Protein AF-A0A2N5TH38-F1 (afdb_monomer)

Structure (mmCIF, N/CA/C/O backbone):
data_AF-A0A2N5TH38-F1
#
_entry.id   AF-A0A2N5TH38-F1
#
loop_
_atom_site.group_PDB
_atom_site.id
_atom_site.type_symbol
_atom_site.label_atom_id
_atom_site.label_alt_id
_atom_site.label_comp_id
_atom_site.label_asym_id
_atom_site.label_entity_id
_atom_site.label_seq_id
_atom_site.pdbx_PDB_ins_code
_atom_site.Cartn_x
_atom_site.Cartn_y
_atom_site.Cartn_z
_atom_site.occupancy
_atom_site.B_iso_or_equiv
_atom_site.auth_seq_id
_atom_site.auth_comp_id
_atom_site.auth_asym_id
_atom_site.auth_atom_id
_atom_site.pdbx_PDB_model_num
ATOM 1 N N . MET A 1 1 ? 13.545 -26.511 -57.784 1.00 41.34 1 MET A N 1
ATOM 2 C CA . MET A 1 1 ? 13.706 -25.974 -56.414 1.00 41.34 1 MET A CA 1
ATOM 3 C C . MET A 1 1 ? 12.409 -25.276 -56.030 1.00 41.34 1 MET A C 1
ATOM 5 O O . MET A 1 1 ? 12.138 -24.210 -56.561 1.00 41.34 1 MET A O 1
ATOM 9 N N . ALA A 1 2 ? 11.567 -25.904 -55.206 1.00 40.03 2 ALA A N 1
ATOM 10 C CA . ALA A 1 2 ? 10.298 -25.326 -54.757 1.00 40.03 2 ALA A CA 1
ATOM 11 C C . ALA A 1 2 ? 10.483 -24.746 -53.348 1.00 40.03 2 ALA A C 1
ATO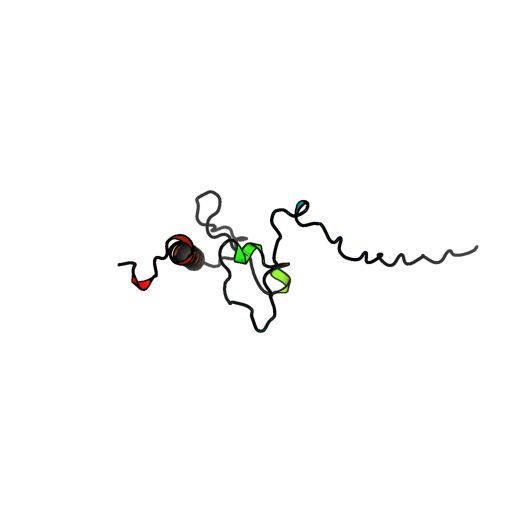M 13 O O . ALA A 1 2 ? 10.919 -25.446 -52.437 1.00 40.03 2 ALA A O 1
ATOM 14 N N . ARG A 1 3 ? 10.212 -23.449 -53.194 1.00 43.50 3 ARG A N 1
ATOM 15 C CA . ARG A 1 3 ? 10.331 -22.711 -51.934 1.00 43.50 3 ARG A CA 1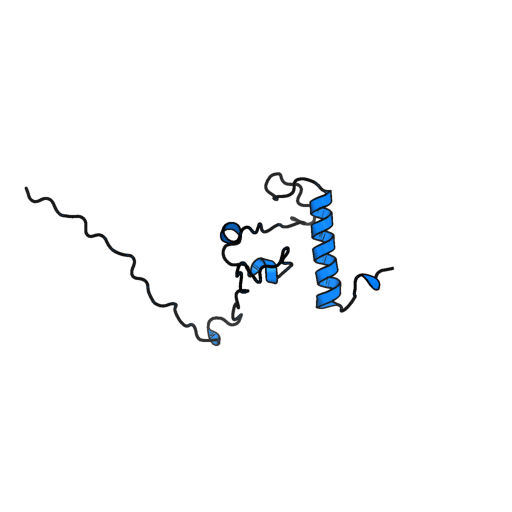
ATOM 16 C C . ARG A 1 3 ? 9.024 -22.908 -51.158 1.00 43.50 3 ARG A C 1
ATOM 18 O O . ARG A 1 3 ? 7.974 -22.490 -51.636 1.00 43.50 3 ARG A O 1
ATOM 25 N N . ALA A 1 4 ? 9.078 -23.579 -50.010 1.00 46.50 4 ALA A N 1
ATOM 26 C CA . ALA A 1 4 ? 7.920 -23.736 -49.134 1.00 46.50 4 ALA A CA 1
ATOM 27 C C . ALA A 1 4 ? 7.604 -22.400 -48.443 1.00 46.50 4 ALA A C 1
ATOM 29 O O . ALA A 1 4 ? 8.480 -21.797 -47.821 1.00 46.50 4 ALA A O 1
ATOM 30 N N . SER A 1 5 ? 6.363 -21.932 -48.573 1.00 51.72 5 SER A N 1
ATOM 31 C CA . SER A 1 5 ? 5.852 -20.759 -47.859 1.00 51.72 5 SER A CA 1
ATOM 32 C C . SER A 1 5 ? 5.681 -21.074 -46.366 1.00 51.72 5 SER A C 1
ATOM 34 O O . SER A 1 5 ? 5.171 -22.149 -46.038 1.00 51.72 5 SER A O 1
ATOM 36 N N . PRO A 1 6 ? 6.058 -20.169 -45.446 1.00 50.78 6 PRO A N 1
ATOM 37 C CA . PRO A 1 6 ? 5.843 -20.377 -44.020 1.00 50.78 6 PRO A CA 1
ATOM 38 C C . PRO A 1 6 ? 4.348 -20.277 -43.697 1.00 50.78 6 PRO A C 1
ATOM 40 O O . PRO A 1 6 ? 3.724 -19.239 -43.910 1.00 50.78 6 PRO A O 1
ATOM 43 N N . GLN A 1 7 ? 3.767 -21.362 -43.179 1.00 50.25 7 GLN A N 1
ATOM 44 C CA . GLN A 1 7 ? 2.419 -21.344 -42.619 1.00 50.25 7 GLN A CA 1
ATOM 45 C C . GLN A 1 7 ? 2.431 -20.482 -41.356 1.00 50.25 7 GLN A C 1
ATOM 47 O O . GLN A 1 7 ? 3.109 -20.788 -40.377 1.00 50.25 7 GLN A O 1
ATOM 52 N N . THR A 1 8 ? 1.711 -19.366 -41.398 1.00 49.53 8 THR A N 1
ATOM 53 C CA . THR A 1 8 ? 1.520 -18.484 -40.250 1.00 49.53 8 THR A CA 1
ATOM 54 C C . THR A 1 8 ? 0.469 -19.116 -39.344 1.00 49.53 8 THR A C 1
ATOM 56 O O . THR A 1 8 ? -0.730 -18.980 -39.576 1.00 49.53 8 THR A O 1
ATOM 59 N N . THR A 1 9 ? 0.908 -19.863 -38.333 1.00 52.97 9 THR A N 1
ATOM 60 C CA . THR A 1 9 ? 0.020 -20.437 -37.318 1.00 52.97 9 THR A CA 1
ATOM 61 C C . THR A 1 9 ? -0.520 -19.304 -36.448 1.00 52.97 9 THR A C 1
ATOM 63 O O . THR A 1 9 ? 0.131 -18.857 -35.506 1.00 52.97 9 THR A O 1
ATOM 66 N N . THR A 1 10 ? -1.701 -18.789 -36.781 1.00 54.59 10 THR A N 1
ATOM 67 C CA . THR A 1 10 ? -2.436 -17.862 -35.914 1.00 54.59 10 THR A CA 1
ATOM 68 C C . THR A 1 10 ? -2.714 -18.550 -34.573 1.00 54.59 10 THR A C 1
ATOM 70 O O . THR A 1 10 ? -3.237 -19.671 -34.589 1.00 54.59 10 THR A O 1
ATOM 73 N N . PRO A 1 11 ? -2.387 -17.942 -33.416 1.00 54.44 11 PRO A N 1
ATOM 74 C CA . PRO A 1 11 ? -2.693 -18.535 -32.121 1.00 54.44 11 PRO A CA 1
ATOM 75 C C . PRO A 1 11 ? -4.206 -18.731 -32.014 1.00 54.44 11 PRO A C 1
ATOM 77 O O . PRO A 1 11 ? -4.981 -17.784 -32.138 1.00 54.44 11 PRO A O 1
ATOM 80 N N . ARG A 1 12 ? -4.631 -19.983 -31.831 1.00 53.59 12 ARG A N 1
ATOM 81 C CA . ARG A 1 12 ? -6.036 -20.346 -31.655 1.00 53.59 12 ARG A CA 1
ATOM 82 C C . ARG A 1 12 ? -6.526 -19.715 -30.354 1.00 53.59 12 ARG A C 1
ATOM 84 O O . ARG A 1 12 ? -6.185 -20.196 -29.278 1.00 53.59 12 ARG A O 1
ATOM 91 N N . THR A 1 13 ? -7.299 -18.637 -30.446 1.00 58.03 13 THR A N 1
ATOM 92 C CA . THR A 1 13 ? -7.987 -18.050 -29.294 1.00 58.03 13 THR A CA 1
ATOM 93 C C . THR A 1 13 ? -9.046 -19.044 -28.834 1.00 58.03 13 THR A C 1
ATOM 95 O O . THR A 1 13 ? -10.110 -19.161 -29.438 1.00 58.03 13 THR A O 1
ATOM 98 N N . LEU A 1 14 ? -8.719 -19.842 -27.820 1.00 63.34 14 LEU A N 1
ATOM 99 C CA . LEU A 1 14 ? -9.706 -20.681 -27.157 1.00 63.34 14 LEU A CA 1
ATOM 100 C C . LEU A 1 14 ? -10.613 -19.771 -26.318 1.00 63.34 14 LEU A C 1
ATOM 102 O O . LEU A 1 14 ? -10.104 -18.833 -25.694 1.00 63.34 14 LEU A O 1
ATOM 106 N N . PRO A 1 15 ? -11.936 -20.006 -26.302 1.00 63.78 15 PRO A N 1
ATOM 107 C CA . PRO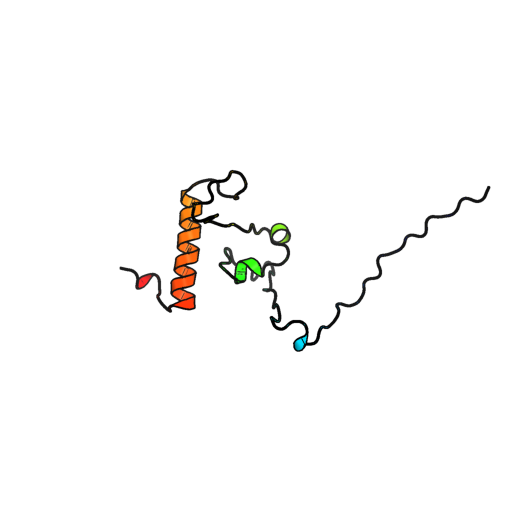 A 1 15 ? -12.807 -19.322 -25.358 1.00 63.78 15 PRO A CA 1
ATOM 108 C C . PRO A 1 15 ? -12.295 -19.579 -23.930 1.00 63.78 15 PRO A C 1
ATOM 110 O O . PRO A 1 15 ? -11.758 -20.664 -23.675 1.00 63.78 15 PRO A O 1
ATOM 113 N N . PRO A 1 16 ? -12.420 -18.606 -23.008 1.00 61.91 16 PRO A N 1
ATOM 114 C CA . PRO A 1 16 ? -12.013 -18.799 -21.623 1.00 61.91 16 PRO A CA 1
ATOM 115 C C . PRO A 1 16 ? -12.666 -20.068 -21.082 1.00 61.91 16 PRO A C 1
ATOM 117 O O . PRO A 1 16 ? -13.878 -20.239 -21.233 1.00 61.91 16 PRO A O 1
ATOM 120 N N . LEU A 1 17 ? -11.877 -20.965 -20.481 1.00 57.34 17 LEU A N 1
ATOM 121 C CA . LEU A 1 17 ? -12.450 -22.105 -19.775 1.00 57.34 17 LEU A CA 1
ATOM 122 C C . LEU A 1 17 ? -13.373 -21.553 -18.688 1.00 57.34 17 LEU A C 1
ATOM 124 O O . LEU A 1 17 ? -12.922 -20.877 -17.766 1.00 57.34 17 LEU A O 1
ATOM 128 N N . THR A 1 18 ? -14.669 -21.820 -18.821 1.00 56.28 18 THR A N 1
ATOM 129 C CA . THR A 1 18 ? -15.635 -21.557 -17.758 1.00 56.28 18 THR A CA 1
ATOM 130 C C . THR A 1 18 ? -15.462 -22.674 -16.736 1.00 56.28 18 THR A C 1
ATOM 132 O O . THR A 1 18 ? -15.963 -23.780 -16.923 1.00 56.28 18 THR A O 1
ATOM 135 N N . LEU A 1 19 ? -14.637 -22.424 -15.721 1.00 51.94 19 LEU A N 1
ATOM 136 C CA . LEU A 1 19 ? -14.468 -23.330 -14.589 1.00 51.94 19 LEU A CA 1
ATOM 137 C C . LEU A 1 19 ? -15.745 -23.273 -13.734 1.00 51.94 19 LEU A C 1
ATOM 139 O O . LEU A 1 19 ? -16.315 -22.199 -13.558 1.00 51.94 19 LEU A O 1
ATOM 143 N N . SER A 1 20 ? -16.226 -24.420 -13.247 1.00 54.31 20 SER A N 1
ATOM 144 C CA . SER A 1 20 ? -17.304 -24.456 -12.249 1.00 54.31 20 SER A CA 1
ATOM 145 C C . SER A 1 20 ? -16.820 -23.832 -10.936 1.00 54.31 20 SER A C 1
ATOM 147 O O . SER A 1 20 ? -15.624 -23.895 -10.660 1.00 54.31 20 SER A O 1
ATOM 149 N N . ASP A 1 21 ? -17.721 -23.320 -10.094 1.00 53.78 21 ASP A N 1
ATOM 150 C CA . ASP A 1 21 ? -17.361 -22.718 -8.794 1.00 53.78 21 ASP A CA 1
ATOM 151 C C . ASP A 1 21 ? -16.511 -23.660 -7.906 1.00 53.78 21 ASP A C 1
ATOM 153 O O . ASP A 1 21 ? -15.622 -23.213 -7.188 1.00 53.78 21 ASP A O 1
ATOM 157 N N . ASP A 1 22 ? -16.681 -24.983 -8.040 1.00 56.16 22 ASP A N 1
ATOM 158 C CA . ASP A 1 22 ? -15.860 -26.000 -7.356 1.00 56.16 22 ASP A CA 1
ATOM 159 C C . ASP A 1 22 ? -14.386 -26.063 -7.816 1.00 56.16 22 ASP A C 1
ATOM 161 O O . ASP A 1 22 ? -13.549 -26.676 -7.154 1.00 56.16 22 ASP A O 1
ATOM 165 N N . GLN A 1 23 ? -14.054 -25.481 -8.972 1.00 55.62 23 GLN A N 1
ATOM 166 C CA . GLN A 1 23 ? -12.713 -25.495 -9.576 1.00 55.62 23 GLN A CA 1
ATOM 167 C C . GLN A 1 23 ? -11.971 -24.157 -9.405 1.00 55.62 23 GLN A C 1
ATOM 169 O O . GLN A 1 23 ? -10.768 -24.095 -9.655 1.00 55.62 23 GLN A O 1
ATOM 174 N N . ASP A 1 24 ? -12.662 -23.110 -8.944 1.00 56.47 24 ASP A N 1
ATOM 175 C CA . ASP A 1 24 ? -12.071 -21.875 -8.418 1.00 56.47 24 ASP A CA 1
ATOM 176 C C . ASP A 1 24 ? -12.760 -21.523 -7.087 1.00 56.47 24 ASP A C 1
ATOM 178 O O . ASP A 1 24 ? -13.595 -20.617 -7.037 1.00 56.47 24 ASP A O 1
ATOM 182 N N . PRO A 1 25 ? -12.422 -22.221 -5.984 1.00 54.06 25 PRO A N 1
ATOM 183 C CA . PRO A 1 25 ? -13.073 -22.022 -4.686 1.00 54.06 25 PRO A CA 1
ATOM 184 C C . PRO A 1 25 ? -12.896 -20.602 -4.119 1.00 54.06 25 PRO A C 1
ATOM 186 O O . PRO A 1 25 ? -13.506 -20.263 -3.105 1.00 54.06 25 PRO A O 1
ATOM 189 N N . LEU A 1 26 ? -12.046 -19.772 -4.736 1.00 56.53 26 LEU A N 1
ATOM 190 C CA . LEU A 1 26 ? -11.795 -18.389 -4.339 1.00 56.53 26 LEU A CA 1
ATOM 191 C C . LEU A 1 26 ? -12.501 -17.359 -5.229 1.00 56.53 26 LEU A C 1
ATOM 193 O O . LEU A 1 26 ? -12.465 -16.182 -4.865 1.00 56.53 26 LEU A O 1
ATOM 197 N N . GLY A 1 27 ? -13.129 -17.781 -6.339 1.00 57.25 27 GLY A N 1
ATOM 198 C CA . GLY A 1 27 ? -13.948 -16.959 -7.234 1.00 57.25 27 GLY A CA 1
ATOM 199 C C . GLY A 1 27 ? -13.354 -15.573 -7.447 1.00 57.25 27 GLY A C 1
ATOM 200 O O . GLY A 1 27 ? -13.918 -14.583 -6.978 1.00 57.25 27 GLY A O 1
ATOM 201 N N . THR A 1 28 ? -12.166 -15.497 -8.055 1.00 58.59 28 THR A N 1
ATOM 202 C CA . THR A 1 28 ? -11.385 -14.249 -8.050 1.00 58.59 28 THR A CA 1
ATOM 203 C C . THR A 1 28 ? -12.079 -13.172 -8.889 1.00 58.59 28 THR A C 1
ATOM 205 O O . THR A 1 28 ? -11.917 -13.091 -10.107 1.00 58.59 28 THR A O 1
ATOM 208 N N . VAL A 1 29 ? -12.862 -12.318 -8.226 1.00 64.56 29 VAL A N 1
ATOM 209 C CA . VAL A 1 29 ? -13.492 -11.148 -8.839 1.00 64.56 29 VAL A CA 1
ATOM 210 C C . VAL A 1 29 ? -12.439 -10.058 -8.993 1.00 64.56 29 VAL A C 1
ATOM 212 O O . VAL A 1 29 ? -12.009 -9.441 -8.020 1.00 64.56 29 VAL A O 1
ATOM 215 N N . TRP A 1 30 ? -12.028 -9.814 -10.234 1.00 62.88 30 TRP A N 1
ATOM 216 C CA . TRP A 1 30 ? -11.128 -8.715 -10.562 1.00 62.88 30 TRP A CA 1
ATOM 217 C C . TRP A 1 30 ? -11.871 -7.369 -10.408 1.00 62.88 30 TRP A C 1
ATOM 219 O O . TRP A 1 30 ? -12.958 -7.212 -10.976 1.00 62.88 30 TRP A O 1
ATOM 229 N N . PRO A 1 31 ? -11.336 -6.379 -9.667 1.00 61.16 31 PRO A N 1
ATOM 230 C CA . PRO A 1 31 ? -11.877 -5.032 -9.615 1.00 61.16 31 PRO A CA 1
ATOM 231 C C . PRO A 1 31 ? -11.939 -4.431 -11.020 1.00 61.16 31 PRO A C 1
ATOM 233 O O . PRO A 1 31 ? -11.041 -4.611 -11.845 1.00 61.16 31 PRO A O 1
ATOM 236 N N . LYS A 1 32 ? -13.011 -3.683 -11.295 1.00 63.06 32 LYS A N 1
ATOM 237 C CA . LYS A 1 32 ? -13.131 -2.914 -12.535 1.00 63.06 32 LYS A CA 1
ATOM 238 C C . LYS A 1 32 ? -12.139 -1.757 -12.490 1.00 63.06 32 LYS A C 1
ATOM 240 O O . LYS A 1 32 ? -12.377 -0.756 -11.827 1.00 63.06 32 LYS A O 1
ATOM 245 N N . VAL A 1 33 ? -11.032 -1.903 -13.210 1.00 59.62 33 VAL A N 1
ATOM 246 C CA . VAL A 1 33 ? -10.023 -0.850 -13.385 1.00 59.62 33 VAL A CA 1
ATOM 247 C C . VAL A 1 33 ? -10.346 -0.054 -14.657 1.00 59.62 33 VAL A C 1
ATOM 249 O O . VAL A 1 33 ? -9.571 0.004 -15.608 1.00 59.62 33 VAL A O 1
ATOM 252 N N . SER A 1 34 ? -11.561 0.493 -14.740 1.00 59.66 34 SER A N 1
ATOM 253 C CA . SER A 1 34 ? -11.940 1.464 -15.773 1.00 59.66 34 SER A CA 1
ATOM 254 C C . SER A 1 34 ? -11.401 2.837 -15.379 1.00 59.66 34 SER A C 1
ATOM 256 O O . SER A 1 34 ? -11.518 3.237 -14.227 1.00 59.66 34 SER A O 1
ATOM 258 N N . ARG A 1 35 ? -10.868 3.602 -16.341 1.00 58.78 35 ARG A N 1
ATOM 259 C CA . ARG A 1 35 ? -10.266 4.938 -16.121 1.00 58.78 35 ARG A CA 1
ATOM 260 C C . ARG A 1 35 ? -11.190 5.949 -15.404 1.00 58.78 35 ARG A C 1
ATOM 262 O O . ARG A 1 35 ? -10.717 6.973 -14.940 1.00 58.78 35 ARG A O 1
ATOM 269 N N . HIS A 1 36 ? -12.498 5.689 -15.357 1.00 59.78 36 HIS A N 1
ATOM 270 C CA . HIS A 1 36 ? -13.494 6.540 -14.700 1.00 59.78 36 HIS A CA 1
ATOM 271 C C . HIS A 1 36 ? -13.806 6.115 -13.247 1.00 59.78 36 HIS A C 1
ATOM 273 O O . HIS A 1 36 ? -14.300 6.930 -12.477 1.00 59.78 36 HIS A O 1
ATOM 279 N N . ASP A 1 37 ? -13.494 4.871 -12.861 1.00 66.81 37 ASP A N 1
ATOM 280 C CA . ASP A 1 37 ? -13.765 4.307 -11.521 1.00 66.81 37 ASP A CA 1
ATOM 281 C C . ASP A 1 37 ? -12.473 3.937 -10.765 1.00 66.81 37 ASP A C 1
ATOM 283 O O . ASP A 1 37 ? -12.501 3.299 -9.710 1.00 66.81 37 ASP A O 1
ATOM 287 N N . SER A 1 38 ? -11.319 4.299 -11.327 1.00 75.69 38 SER A N 1
ATOM 288 C CA . SER A 1 38 ? -9.998 4.017 -10.777 1.00 75.69 38 SER A CA 1
ATOM 289 C C . SER A 1 38 ? -9.746 4.848 -9.517 1.00 75.69 38 SER A C 1
ATOM 291 O O . SER A 1 38 ? -9.829 6.074 -9.564 1.00 75.69 38 SER A O 1
ATOM 293 N N . LYS A 1 39 ? -9.421 4.190 -8.399 1.00 82.25 39 LYS A N 1
ATOM 294 C CA . LYS A 1 39 ? -9.014 4.859 -7.153 1.00 82.25 39 LYS A CA 1
ATOM 295 C C . LYS A 1 39 ? -7.550 5.281 -7.229 1.00 82.25 39 LYS A C 1
ATOM 297 O O . LYS A 1 39 ? -6.749 4.588 -7.851 1.00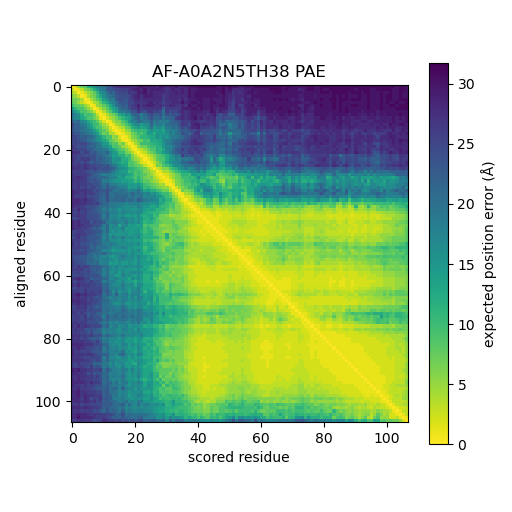 82.25 39 LYS A O 1
ATOM 302 N N . ASP A 1 40 ? -7.179 6.342 -6.523 1.00 85.38 40 ASP A N 1
ATOM 303 C CA . ASP A 1 40 ? -5.776 6.774 -6.462 1.00 85.38 40 ASP A CA 1
ATOM 304 C C . ASP A 1 40 ? -4.881 5.724 -5.788 1.00 85.38 40 ASP A C 1
ATOM 306 O O . ASP A 1 40 ? -3.759 5.478 -6.227 1.00 85.38 40 ASP A O 1
ATOM 310 N N . ILE A 1 41 ? -5.391 5.065 -4.741 1.00 89.38 41 ILE A N 1
ATOM 311 C CA . ILE A 1 41 ? -4.664 4.053 -3.969 1.00 89.38 41 ILE A CA 1
ATOM 312 C C . ILE A 1 41 ? -5.584 2.858 -3.702 1.00 89.38 41 ILE A C 1
ATOM 314 O O . ILE A 1 41 ? -6.742 3.011 -3.305 1.00 89.38 41 ILE A O 1
ATOM 318 N N . TYR A 1 42 ? -5.042 1.657 -3.892 1.00 91.19 42 TYR A N 1
ATOM 319 C CA . TYR A 1 42 ? -5.645 0.399 -3.460 1.00 91.19 42 TYR A CA 1
ATOM 320 C C . TYR A 1 42 ? -4.768 -0.216 -2.373 1.00 91.19 42 TYR A C 1
ATOM 322 O O . TYR A 1 42 ? -3.542 -0.138 -2.446 1.00 91.19 42 TYR A O 1
ATOM 330 N N . ILE A 1 43 ? -5.390 -0.826 -1.365 1.00 92.75 43 ILE A N 1
ATOM 331 C CA . ILE A 1 43 ? -4.704 -1.312 -0.164 1.00 92.75 43 ILE A CA 1
ATOM 332 C C . ILE A 1 43 ? -5.050 -2.784 0.067 1.00 92.75 43 ILE A C 1
ATOM 334 O O . ILE A 1 43 ? -6.165 -3.230 -0.200 1.00 92.75 43 ILE A O 1
ATOM 338 N N . GLY A 1 44 ? -4.080 -3.555 0.563 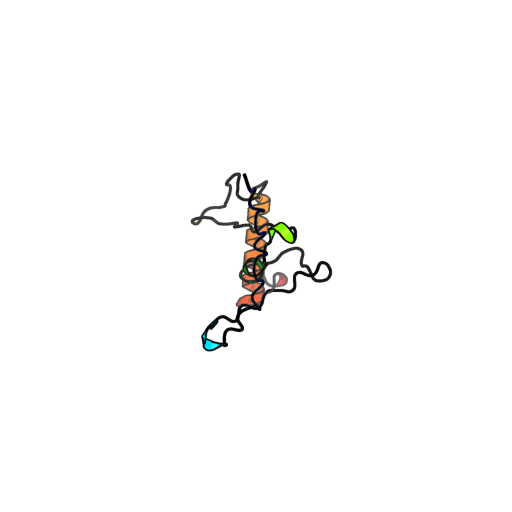1.00 88.81 44 GLY A N 1
ATOM 339 C CA . GLY A 1 44 ? -4.292 -4.942 0.969 1.00 88.81 44 GLY A CA 1
ATOM 340 C C . GLY A 1 44 ? -4.721 -5.840 -0.192 1.00 88.81 44 GLY A C 1
ATOM 341 O O . GLY A 1 44 ? -4.080 -5.861 -1.244 1.00 88.81 44 GLY A O 1
ATOM 342 N N . LYS A 1 45 ? -5.807 -6.601 0.002 1.00 87.31 45 LYS A N 1
ATOM 343 C CA . LYS A 1 45 ? -6.305 -7.547 -1.008 1.00 87.31 45 LYS A CA 1
ATOM 344 C C . LYS A 1 45 ? -6.730 -6.835 -2.293 1.00 87.31 45 LYS A C 1
ATOM 346 O O . LYS A 1 45 ? -6.466 -7.355 -3.370 1.00 87.31 45 LYS A O 1
ATOM 351 N N . ASP A 1 46 ? -7.289 -5.632 -2.193 1.00 86.56 46 ASP A N 1
ATOM 352 C CA . ASP A 1 46 ? -7.753 -4.877 -3.360 1.00 86.56 46 ASP A CA 1
ATOM 353 C C . ASP A 1 46 ? -6.598 -4.498 -4.297 1.00 86.56 46 ASP A C 1
ATOM 355 O O . ASP A 1 46 ? -6.769 -4.502 -5.514 1.00 86.56 46 ASP A O 1
ATOM 359 N N . ALA A 1 47 ? -5.405 -4.236 -3.750 1.00 88.81 47 ALA A N 1
ATOM 360 C CA . ALA A 1 47 ? -4.207 -3.953 -4.542 1.00 88.81 47 ALA A CA 1
ATOM 361 C C . ALA A 1 47 ? -3.701 -5.192 -5.298 1.00 88.81 47 ALA A C 1
ATOM 363 O O . ALA A 1 47 ? -3.234 -5.088 -6.431 1.00 88.81 47 ALA A O 1
ATOM 364 N N . LEU A 1 48 ? -3.816 -6.375 -4.684 1.00 86.50 48 LEU A N 1
ATOM 365 C CA . LEU A 1 48 ? -3.398 -7.648 -5.283 1.00 86.50 48 LEU A CA 1
ATOM 366 C C . LEU A 1 48 ? -4.334 -8.126 -6.387 1.00 86.50 48 LEU A C 1
ATOM 368 O O . LEU A 1 48 ? -3.932 -8.918 -7.237 1.00 86.50 48 LEU A O 1
ATOM 372 N N . LEU A 1 49 ? -5.573 -7.643 -6.375 1.00 85.62 49 LEU A N 1
ATOM 373 C CA . LEU A 1 49 ? -6.555 -7.958 -7.394 1.00 85.62 49 LEU A CA 1
ATOM 374 C C . LEU A 1 49 ? -6.440 -7.043 -8.619 1.00 85.62 49 LEU A C 1
ATOM 376 O O . LEU A 1 49 ? -7.197 -7.226 -9.555 1.00 85.62 49 LEU A O 1
ATOM 380 N N . ILE A 1 50 ? -5.525 -6.072 -8.688 1.00 83.50 50 ILE A N 1
ATOM 381 C CA . ILE A 1 50 ? -5.371 -5.265 -9.909 1.00 83.50 50 ILE A CA 1
ATOM 382 C C . ILE A 1 50 ? -4.721 -6.131 -11.003 1.00 83.50 50 ILE A C 1
ATOM 384 O O . ILE A 1 50 ? -3.557 -6.520 -10.863 1.00 83.50 50 ILE A O 1
ATOM 388 N N . PRO A 1 51 ? -5.417 -6.433 -12.117 1.00 80.44 51 PRO A N 1
ATOM 389 C CA . PRO A 1 51 ? -4.812 -7.190 -13.200 1.00 80.44 51 PRO A CA 1
ATOM 390 C C . PRO A 1 51 ? -3.772 -6.316 -13.902 1.00 80.44 51 PRO A C 1
ATOM 392 O O . PR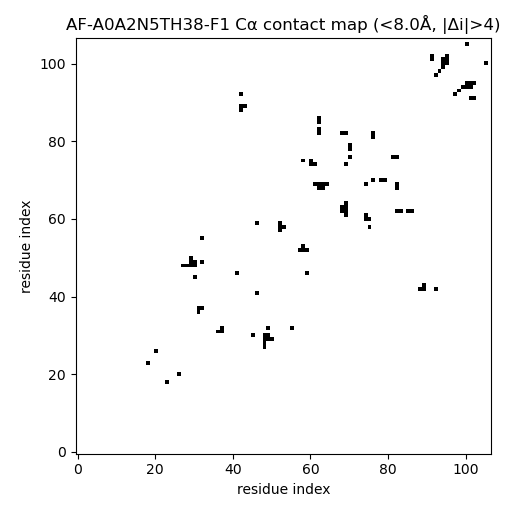O A 1 51 ? -4.090 -5.219 -14.335 1.00 80.44 51 PRO A O 1
ATOM 395 N N . GLN A 1 52 ? -2.543 -6.807 -14.073 1.00 81.88 52 GLN A N 1
ATOM 396 C CA . GLN A 1 52 ? -1.492 -6.118 -14.847 1.00 81.88 52 GLN A CA 1
ATOM 397 C C . GLN A 1 52 ? -1.302 -4.639 -14.432 1.00 81.88 52 GLN A C 1
ATOM 399 O O . GLN A 1 52 ? -1.508 -3.752 -15.263 1.00 81.88 52 GLN A O 1
ATOM 404 N N . PRO A 1 53 ? -0.902 -4.364 -13.176 1.00 83.94 53 PRO A N 1
ATOM 405 C CA . PRO A 1 53 ? -0.859 -3.012 -12.607 1.00 83.94 53 PRO A CA 1
ATOM 406 C C . PRO A 1 53 ? -0.093 -2.008 -13.482 1.00 83.94 53 PRO A C 1
ATOM 408 O O . PRO A 1 53 ? -0.583 -0.901 -13.706 1.00 83.94 53 PRO A O 1
ATOM 411 N N . ASP A 1 54 ? 1.011 -2.434 -14.101 1.00 84.00 54 ASP A N 1
ATOM 412 C CA . ASP A 1 54 ? 1.821 -1.599 -14.998 1.00 84.00 54 ASP A CA 1
ATOM 413 C C . ASP A 1 54 ? 1.027 -1.043 -16.194 1.00 84.00 54 ASP A C 1
ATOM 415 O O . ASP A 1 54 ? 1.261 0.081 -16.638 1.00 84.00 54 ASP A O 1
ATOM 419 N N . LYS A 1 55 ? 0.055 -1.805 -16.721 1.00 84.38 55 LYS A N 1
ATOM 420 C CA . LYS A 1 55 ? -0.795 -1.364 -17.843 1.00 84.38 55 LYS A CA 1
ATOM 421 C C . LYS A 1 55 ? -1.842 -0.338 -17.426 1.00 84.38 55 LYS A C 1
ATOM 423 O O . LYS A 1 55 ? -2.325 0.409 -18.273 1.00 84.38 55 LYS A O 1
ATOM 428 N N . PHE A 1 56 ? -2.188 -0.318 -16.144 1.00 82.44 56 PHE A N 1
ATOM 429 C CA . PHE A 1 56 ? -3.165 0.596 -15.563 1.00 82.44 56 PHE A CA 1
ATOM 430 C C . PHE A 1 56 ? -2.500 1.741 -14.792 1.00 82.44 56 PHE A C 1
ATOM 432 O O . PHE A 1 56 ? -3.178 2.438 -14.050 1.00 82.44 56 PHE A O 1
ATOM 439 N N . HIS A 1 57 ? -1.196 1.964 -15.000 1.00 86.25 57 HIS A N 1
ATOM 440 C CA . HIS A 1 57 ? -0.414 3.016 -14.343 1.00 86.25 57 HIS A CA 1
ATOM 441 C C . HIS A 1 57 ? -0.353 2.895 -12.811 1.00 86.25 57 HIS A C 1
ATOM 443 O O . HIS A 1 57 ? -0.136 3.890 -12.122 1.00 86.25 57 HIS A O 1
ATOM 449 N N . TYR A 1 58 ? -0.492 1.677 -12.283 1.00 89.94 58 TYR A N 1
ATOM 450 C CA . TYR A 1 58 ? -0.270 1.379 -10.872 1.00 89.94 58 TYR A CA 1
ATOM 451 C C . TYR A 1 58 ? 1.094 0.733 -10.659 1.00 89.94 58 TYR A C 1
ATOM 453 O O . TYR A 1 58 ? 1.553 -0.064 -11.474 1.00 89.94 58 TYR A O 1
ATOM 461 N N . ALA A 1 59 ? 1.705 1.029 -9.514 1.00 89.31 59 ALA A N 1
ATOM 462 C CA . ALA A 1 59 ? 2.875 0.322 -9.014 1.00 89.31 59 ALA A CA 1
ATOM 463 C C . ALA A 1 59 ? 2.510 -0.369 -7.698 1.00 89.31 59 ALA A C 1
ATOM 465 O O . ALA A 1 59 ? 2.013 0.268 -6.770 1.00 89.31 59 ALA A O 1
ATOM 466 N N . VAL A 1 60 ? 2.764 -1.675 -7.608 1.00 90.88 60 VAL A N 1
ATOM 467 C CA . VAL A 1 60 ? 2.574 -2.418 -6.357 1.00 90.88 60 VAL A CA 1
ATOM 468 C C . VAL A 1 60 ? 3.792 -2.189 -5.473 1.00 90.88 60 VAL A C 1
ATOM 470 O O . VAL A 1 60 ? 4.910 -2.548 -5.847 1.00 90.88 60 VAL A O 1
ATOM 473 N N . ARG A 1 61 ? 3.573 -1.612 -4.289 1.00 93.19 61 ARG A N 1
ATOM 474 C CA . ARG A 1 61 ? 4.631 -1.340 -3.314 1.00 93.19 61 ARG A CA 1
ATOM 475 C C . ARG A 1 61 ? 4.428 -2.147 -2.040 1.00 93.19 61 ARG A C 1
ATOM 477 O O . ARG A 1 61 ? 3.312 -2.333 -1.568 1.00 93.19 61 ARG A O 1
ATOM 484 N N . TRP A 1 62 ? 5.541 -2.593 -1.467 1.00 94.44 62 TRP A N 1
ATOM 485 C CA . TRP A 1 62 ? 5.580 -3.340 -0.210 1.00 94.44 62 TRP A CA 1
ATOM 486 C C . TRP A 1 62 ? 6.348 -2.515 0.822 1.00 94.44 62 TRP A C 1
ATOM 488 O O . TRP A 1 62 ? 7.576 -2.473 0.735 1.00 94.44 62 TRP A O 1
ATOM 498 N N . PRO A 1 63 ? 5.680 -1.817 1.758 1.00 95.81 63 PRO A N 1
ATOM 499 C CA . PRO A 1 63 ? 6.358 -0.917 2.697 1.00 95.81 63 PRO A CA 1
ATOM 500 C C . PRO A 1 63 ? 7.288 -1.644 3.680 1.00 95.81 63 PRO A C 1
ATOM 502 O O . PRO A 1 63 ? 8.314 -1.103 4.092 1.00 95.81 63 PRO A O 1
ATOM 505 N N . ILE A 1 64 ? 6.953 -2.891 4.026 1.00 94.69 64 ILE A N 1
ATOM 506 C CA . ILE A 1 64 ? 7.720 -3.748 4.934 1.00 94.69 64 ILE A CA 1
ATOM 507 C C . ILE A 1 64 ? 8.197 -4.978 4.164 1.00 94.69 64 ILE A C 1
ATOM 509 O O . ILE A 1 64 ? 7.402 -5.667 3.527 1.00 94.69 64 ILE A O 1
ATOM 513 N N . LEU A 1 65 ? 9.490 -5.277 4.259 1.00 93.62 65 LEU A N 1
ATOM 514 C CA . LEU A 1 65 ? 10.104 -6.478 3.704 1.00 93.62 65 LEU A CA 1
ATOM 515 C C . LEU A 1 65 ? 10.926 -7.162 4.801 1.00 93.62 65 LEU A C 1
ATOM 517 O O . LEU A 1 65 ? 11.795 -6.538 5.405 1.00 93.62 65 LEU A O 1
ATOM 521 N N . CYS A 1 66 ? 10.633 -8.433 5.090 1.00 91.12 66 CYS A N 1
ATOM 522 C CA . CYS A 1 66 ? 11.309 -9.213 6.140 1.00 91.12 66 CYS A CA 1
ATOM 523 C C . CYS A 1 66 ? 11.365 -8.503 7.513 1.00 91.12 66 CYS A C 1
ATOM 525 O O . CYS A 1 66 ? 12.383 -8.538 8.199 1.00 91.12 66 CYS A O 1
ATOM 527 N N . GLY A 1 67 ? 10.279 -7.825 7.904 1.00 92.00 67 GLY A N 1
ATOM 528 C CA . GLY A 1 67 ? 10.187 -7.110 9.184 1.00 92.00 67 GLY A CA 1
ATOM 529 C C . GLY A 1 67 ? 10.973 -5.795 9.251 1.00 92.00 67 GLY A C 1
ATOM 530 O O . GLY A 1 67 ? 11.089 -5.218 10.328 1.00 92.00 67 GLY A O 1
ATOM 531 N N . GLN A 1 68 ? 11.519 -5.317 8.131 1.00 94.00 68 GLN A N 1
ATOM 532 C CA . GLN A 1 68 ? 12.234 -4.044 8.027 1.00 94.00 68 GLN A CA 1
ATOM 533 C C . GLN A 1 68 ? 11.546 -3.115 7.021 1.00 94.00 68 GLN A C 1
ATOM 535 O O . GLN A 1 68 ? 10.847 -3.575 6.117 1.00 94.00 68 GLN A O 1
ATOM 540 N N . LEU A 1 69 ? 11.766 -1.803 7.152 1.00 94.56 69 LEU A N 1
ATOM 541 C CA . LE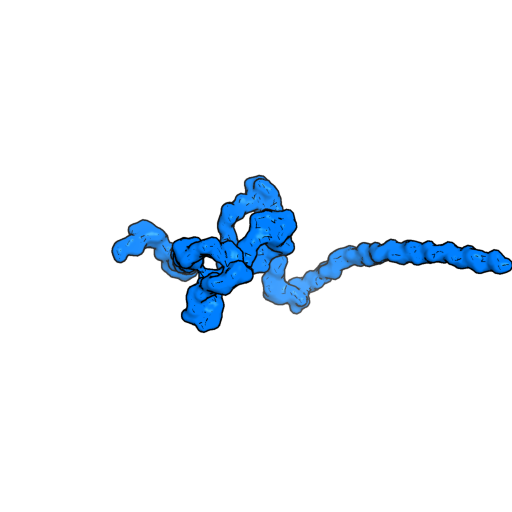U A 1 69 ? 11.306 -0.831 6.155 1.00 94.56 69 LEU A CA 1
ATOM 542 C C . LEU A 1 69 ? 11.969 -1.115 4.805 1.00 94.56 69 LEU A C 1
ATOM 544 O O . LEU A 1 69 ? 13.198 -1.211 4.721 1.00 94.56 69 LEU A O 1
ATOM 548 N N . ASN A 1 70 ? 11.173 -1.193 3.741 1.00 94.19 70 ASN A N 1
ATOM 549 C CA . ASN A 1 70 ? 11.653 -1.517 2.401 1.00 94.1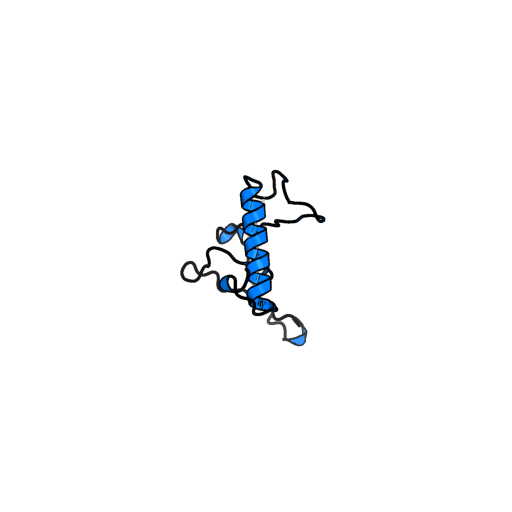9 70 ASN A CA 1
ATOM 550 C C . ASN A 1 70 ? 12.377 -0.331 1.739 1.00 94.19 70 ASN A C 1
ATOM 552 O O . ASN A 1 70 ? 11.878 0.325 0.827 1.00 94.19 70 ASN A O 1
ATOM 556 N N . SER A 1 71 ? 13.597 -0.075 2.204 1.00 90.88 71 SER A N 1
ATOM 557 C CA . SER A 1 71 ? 14.464 1.011 1.728 1.00 90.88 71 SER A CA 1
ATOM 558 C C . SER A 1 71 ? 15.322 0.610 0.517 1.00 90.88 71 SER A C 1
ATOM 560 O O . SER A 1 71 ? 16.325 1.258 0.228 1.00 90.88 71 SER A O 1
ATOM 562 N N . LEU A 1 72 ? 14.996 -0.498 -0.160 1.00 89.25 72 LEU A N 1
ATOM 563 C CA . LEU A 1 72 ? 15.758 -0.973 -1.315 1.00 89.25 72 LEU A CA 1
ATOM 564 C C . LEU A 1 72 ? 15.572 -0.029 -2.507 1.00 89.25 72 LEU A C 1
ATOM 566 O O . LEU A 1 72 ? 14.467 0.411 -2.772 1.00 89.25 72 LEU A O 1
ATOM 570 N N . VAL A 1 73 ? 16.612 0.192 -3.315 1.00 82.25 73 VAL A N 1
ATOM 571 C CA . VAL A 1 73 ? 16.533 1.076 -4.504 1.00 82.25 73 VAL A CA 1
ATOM 572 C C . VAL A 1 73 ? 15.448 0.639 -5.505 1.00 82.25 73 VAL A C 1
ATOM 574 O O . VAL A 1 73 ? 14.896 1.454 -6.233 1.00 82.25 73 VAL A O 1
ATOM 577 N N . LYS A 1 74 ? 15.111 -0.655 -5.533 1.00 85.62 74 LYS A N 1
ATOM 578 C CA . LYS A 1 74 ? 14.083 -1.229 -6.417 1.00 85.62 74 LYS A CA 1
ATOM 579 C C . LYS A 1 74 ? 12.675 -1.243 -5.805 1.00 85.62 74 LYS A C 1
ATOM 581 O O . LYS A 1 74 ? 11.783 -1.843 -6.391 1.00 85.62 74 LYS A O 1
ATOM 586 N N . SER A 1 75 ? 12.473 -0.653 -4.627 1.00 85.31 75 SER A N 1
ATOM 587 C CA . SER A 1 75 ? 11.189 -0.699 -3.913 1.00 85.31 75 SER A CA 1
ATOM 588 C C . SER A 1 75 ? 10.119 0.227 -4.497 1.00 85.31 75 SER A C 1
ATOM 590 O O . SER A 1 75 ? 8.944 0.067 -4.179 1.00 85.31 75 SER A O 1
ATOM 592 N N . GLY A 1 76 ? 10.518 1.186 -5.338 1.00 87.38 76 GLY A N 1
ATOM 593 C CA . GLY A 1 76 ? 9.626 2.224 -5.853 1.00 87.38 76 GLY A CA 1
ATOM 594 C C . GLY A 1 76 ? 9.393 3.383 -4.878 1.00 87.38 76 GLY A C 1
ATOM 595 O O . GLY A 1 76 ? 8.546 4.226 -5.157 1.00 87.38 76 GLY A O 1
ATOM 596 N N . TYR A 1 77 ? 10.132 3.437 -3.763 1.00 93.12 77 TYR A N 1
ATOM 597 C CA . TYR A 1 77 ? 10.120 4.565 -2.831 1.00 93.12 77 TYR A CA 1
ATOM 598 C C . TYR A 1 77 ? 11.310 5.495 -3.061 1.00 93.12 77 TYR A C 1
ATOM 600 O O . TYR A 1 77 ? 12.446 5.044 -3.221 1.00 93.12 77 TYR A O 1
ATOM 608 N N . THR A 1 78 ? 11.056 6.800 -3.023 1.00 92.25 78 THR A N 1
ATOM 609 C CA . THR A 1 78 ? 12.087 7.842 -3.125 1.00 92.25 78 THR A CA 1
ATOM 610 C C . THR A 1 78 ? 12.609 8.273 -1.756 1.00 92.25 78 THR A C 1
ATOM 612 O O . THR A 1 78 ? 13.739 8.749 -1.636 1.00 92.25 78 THR A O 1
ATOM 615 N N . SER A 1 79 ? 11.809 8.088 -0.701 1.00 93.94 79 SER A N 1
ATOM 616 C CA . SER A 1 79 ? 12.151 8.502 0.658 1.00 93.94 79 SER A CA 1
ATOM 617 C C . SER A 1 79 ? 11.521 7.601 1.719 1.00 93.94 79 SER A C 1
ATOM 619 O O . SER A 1 79 ? 10.531 6.911 1.484 1.00 93.94 79 SER A O 1
ATOM 621 N N . LYS A 1 80 ? 12.069 7.644 2.939 1.00 93.75 80 LYS A N 1
ATOM 622 C CA . LYS A 1 80 ? 11.471 6.950 4.091 1.00 93.75 80 LYS A CA 1
ATOM 623 C C . LYS A 1 80 ? 10.096 7.510 4.465 1.00 93.75 80 LYS A C 1
ATOM 625 O O . LYS A 1 80 ? 9.288 6.768 5.006 1.00 93.75 80 LYS A O 1
ATOM 630 N N . ALA A 1 81 ? 9.839 8.787 4.181 1.00 95.94 81 ALA A N 1
ATOM 631 C CA . ALA A 1 81 ? 8.549 9.411 4.457 1.00 95.94 81 ALA A CA 1
ATOM 632 C C . ALA A 1 81 ? 7.427 8.759 3.636 1.00 95.94 81 ALA A C 1
ATOM 634 O O . ALA A 1 81 ? 6.368 8.485 4.185 1.00 95.94 81 ALA A O 1
ATOM 635 N N . GLU A 1 82 ? 7.683 8.416 2.369 1.00 94.69 82 GLU A N 1
ATOM 636 C CA . GLU A 1 82 ? 6.713 7.685 1.540 1.00 94.69 82 GLU A CA 1
ATOM 637 C C . GLU A 1 82 ? 6.431 6.280 2.081 1.00 94.69 82 GLU A C 1
ATOM 639 O O . GLU A 1 82 ? 5.285 5.844 2.096 1.00 94.69 82 GLU A O 1
ATOM 644 N N . ILE A 1 83 ? 7.462 5.582 2.572 1.00 96.00 83 ILE A N 1
ATOM 645 C CA . ILE A 1 83 ? 7.286 4.259 3.189 1.00 96.00 83 ILE A CA 1
ATOM 646 C C . ILE A 1 83 ? 6.382 4.372 4.421 1.00 96.00 83 ILE A C 1
ATOM 648 O O . ILE A 1 83 ? 5.489 3.550 4.606 1.00 96.00 83 ILE A O 1
ATOM 652 N N . LEU A 1 84 ? 6.615 5.379 5.268 1.00 96.44 84 LEU A N 1
ATOM 653 C CA . LEU A 1 84 ? 5.809 5.604 6.467 1.00 96.44 84 LEU A CA 1
ATOM 654 C C . LEU A 1 84 ? 4.369 6.002 6.125 1.00 96.44 84 LEU A C 1
ATOM 656 O O . LEU A 1 84 ? 3.458 5.492 6.768 1.00 96.44 84 LEU A O 1
ATOM 660 N N . ALA A 1 85 ? 4.162 6.824 5.094 1.00 95.19 85 ALA A N 1
ATOM 661 C CA . ALA A 1 85 ? 2.829 7.184 4.613 1.00 95.19 85 ALA A CA 1
ATOM 662 C C . ALA A 1 85 ? 2.050 5.957 4.101 1.00 95.19 85 ALA A C 1
ATOM 664 O O . ALA A 1 85 ? 0.877 5.789 4.425 1.00 95.19 85 ALA A O 1
ATOM 665 N N . ASP A 1 86 ? 2.699 5.046 3.366 1.00 95.25 86 ASP A N 1
ATOM 666 C CA . ASP A 1 86 ? 2.044 3.806 2.932 1.00 95.25 86 ASP A CA 1
ATOM 667 C C . ASP A 1 86 ? 1.760 2.860 4.116 1.00 95.25 86 ASP A C 1
ATOM 669 O O . ASP A 1 86 ? 0.729 2.187 4.128 1.00 95.25 86 ASP A O 1
ATOM 673 N N . ILE A 1 87 ? 2.634 2.806 5.133 1.00 95.75 87 ILE A N 1
ATOM 674 C CA . ILE A 1 87 ? 2.373 2.045 6.372 1.00 95.75 87 ILE A CA 1
ATOM 675 C C . ILE A 1 87 ? 1.153 2.609 7.099 1.00 95.75 87 ILE A C 1
ATOM 677 O O . ILE A 1 87 ? 0.275 1.842 7.492 1.00 95.75 87 ILE A O 1
ATOM 681 N N . GLU A 1 88 ? 1.085 3.930 7.252 1.00 94.94 88 GLU A N 1
ATOM 682 C CA . GLU A 1 88 ? -0.050 4.624 7.855 1.00 94.94 88 GLU A CA 1
ATOM 683 C C . GLU A 1 88 ? -1.345 4.310 7.100 1.00 94.94 88 GLU A C 1
ATOM 685 O O . GLU A 1 88 ? -2.312 3.864 7.714 1.00 94.94 88 GLU A O 1
ATOM 690 N N . ALA A 1 89 ? -1.345 4.419 5.770 1.00 94.00 89 ALA A N 1
ATOM 691 C CA . ALA A 1 89 ? -2.505 4.086 4.948 1.00 94.00 89 ALA A CA 1
ATOM 692 C C . ALA A 1 89 ? -2.952 2.623 5.134 1.00 94.00 89 ALA A C 1
ATOM 694 O O . ALA A 1 89 ? -4.144 2.349 5.293 1.00 94.00 89 ALA A O 1
ATOM 695 N N . VAL A 1 90 ? -2.007 1.674 5.163 1.00 94.69 90 VAL A N 1
ATOM 696 C CA . VAL A 1 90 ? -2.297 0.251 5.416 1.00 94.69 90 VAL A CA 1
ATOM 697 C C . VAL A 1 90 ? -2.904 0.043 6.804 1.00 94.69 90 VAL A C 1
ATOM 699 O O . VAL A 1 90 ? -3.864 -0.719 6.946 1.00 94.69 90 VAL A O 1
ATOM 702 N N . TRP A 1 91 ? -2.376 0.710 7.829 1.00 94.12 91 TRP A N 1
ATOM 703 C CA . TRP A 1 91 ? -2.904 0.620 9.188 1.00 94.12 91 TRP A CA 1
ATOM 704 C C . TRP A 1 91 ? -4.291 1.242 9.302 1.00 94.12 91 TRP A C 1
ATOM 706 O O . TRP A 1 91 ? -5.194 0.576 9.800 1.00 94.12 91 TRP A O 1
ATOM 716 N N . LEU A 1 92 ? -4.504 2.452 8.785 1.00 93.25 92 LEU A N 1
ATOM 717 C CA . LEU A 1 92 ? -5.815 3.108 8.777 1.00 93.25 92 LEU A CA 1
ATOM 718 C C . LEU A 1 92 ? -6.862 2.267 8.039 1.00 93.25 92 LEU A C 1
ATOM 720 O O . LEU A 1 92 ? -7.988 2.110 8.518 1.00 93.25 92 LEU A O 1
ATOM 724 N N . TYR A 1 93 ? -6.487 1.653 6.915 1.00 92.62 93 TYR A N 1
ATOM 725 C CA . TYR A 1 93 ? -7.348 0.706 6.209 1.00 92.62 93 TYR A CA 1
ATOM 726 C C . TYR A 1 93 ? -7.700 -0.506 7.076 1.00 92.62 93 TYR A C 1
ATOM 728 O O . TYR A 1 93 ? -8.871 -0.875 7.164 1.00 92.62 93 TYR A O 1
ATOM 736 N N . ALA A 1 94 ? -6.716 -1.118 7.738 1.00 92.62 94 ALA A N 1
ATOM 737 C CA . ALA A 1 94 ? -6.951 -2.288 8.576 1.00 92.62 94 ALA A CA 1
ATOM 738 C C . ALA A 1 94 ? -7.823 -1.956 9.799 1.00 92.62 94 ALA A C 1
ATOM 740 O O . ALA A 1 94 ? -8.760 -2.694 10.105 1.00 92.62 94 ALA A O 1
ATOM 741 N N . LEU A 1 95 ? -7.552 -0.830 10.464 1.00 93.31 95 LEU A N 1
ATOM 742 C CA . LEU A 1 95 ? -8.322 -0.342 11.608 1.00 93.31 95 LEU A CA 1
ATOM 743 C C . LEU A 1 95 ? -9.780 -0.071 11.223 1.00 93.31 95 LEU A C 1
ATOM 745 O O . LEU A 1 95 ? -10.696 -0.558 11.886 1.00 93.31 95 LEU A O 1
ATOM 749 N N . SER A 1 96 ? -10.007 0.639 10.119 1.00 91.94 96 SER A N 1
ATOM 750 C CA . SER A 1 96 ? -11.358 0.988 9.673 1.00 91.94 96 SER A CA 1
ATOM 751 C C . SER A 1 96 ? -12.133 -0.211 9.130 1.00 91.94 96 SER A C 1
ATOM 753 O O . SER A 1 96 ? -13.289 -0.412 9.498 1.00 91.94 96 SER A O 1
ATOM 755 N N . THR A 1 97 ? -11.503 -1.035 8.293 1.00 90.81 97 THR A N 1
ATOM 756 C CA . THR A 1 97 ? -12.176 -2.129 7.575 1.00 90.81 97 THR A CA 1
ATOM 757 C C . THR A 1 97 ? -12.384 -3.358 8.451 1.00 90.81 97 THR A C 1
ATOM 759 O O . THR A 1 97 ? -13.423 -4.008 8.355 1.00 90.81 97 THR A O 1
ATOM 762 N N . HIS A 1 98 ? -11.411 -3.700 9.301 1.00 91.44 98 HIS A N 1
ATOM 763 C CA . HIS A 1 98 ? -11.457 -4.941 10.079 1.00 91.44 98 HIS A CA 1
ATOM 764 C C . HIS A 1 98 ? -11.833 -4.731 11.543 1.00 91.44 98 HIS A C 1
ATOM 766 O O . HIS A 1 98 ? -12.405 -5.639 12.141 1.00 91.44 98 HIS A O 1
ATOM 772 N N . LEU A 1 99 ? -11.537 -3.562 12.119 1.00 91.31 99 LEU A N 1
ATOM 773 C CA . LEU A 1 99 ? -11.839 -3.267 13.525 1.00 91.31 99 LEU A CA 1
ATOM 774 C C . LEU A 1 99 ? -12.950 -2.223 13.699 1.00 91.31 99 LEU A C 1
ATOM 776 O O . LEU A 1 99 ? -13.402 -2.009 14.820 1.00 91.31 99 LEU A O 1
ATOM 780 N N . GLY A 1 100 ? -13.411 -1.586 12.616 1.00 90.56 100 GLY A N 1
ATOM 781 C CA . GLY A 1 100 ? -14.453 -0.557 12.668 1.00 90.56 100 GLY A CA 1
ATOM 782 C C . GLY A 1 100 ? -14.023 0.738 13.367 1.00 90.56 100 GLY A C 1
ATOM 783 O O . GLY A 1 100 ? -14.881 1.540 13.729 1.00 90.56 100 GLY A O 1
ATOM 784 N N . ILE A 1 101 ? -12.717 0.943 13.567 1.00 91.19 101 ILE A N 1
ATOM 785 C CA . ILE A 1 101 ? -12.152 2.120 14.237 1.00 91.19 101 ILE A CA 1
ATOM 786 C C . ILE A 1 101 ? -11.863 3.176 13.175 1.00 91.19 101 ILE A C 1
ATOM 788 O O . ILE A 1 101 ? -11.097 2.926 12.242 1.00 91.19 101 ILE A O 1
ATOM 792 N N . LYS A 1 102 ? -12.472 4.357 13.296 1.00 86.81 102 LYS A N 1
ATOM 793 C CA . LYS A 1 102 ? -12.215 5.457 12.362 1.00 86.81 102 LYS A CA 1
ATOM 794 C C . LYS A 1 102 ? -11.001 6.253 12.813 1.00 86.81 102 LYS A C 1
ATOM 796 O O . LYS A 1 102 ? -10.702 6.320 13.998 1.00 86.81 102 LYS A O 1
ATOM 801 N N . GLU A 1 103 ? -10.352 6.922 11.868 1.00 83.38 103 GLU A N 1
ATOM 802 C CA . GLU A 1 103 ? -9.193 7.781 12.137 1.00 83.38 103 GLU A CA 1
ATOM 803 C C . GLU A 1 103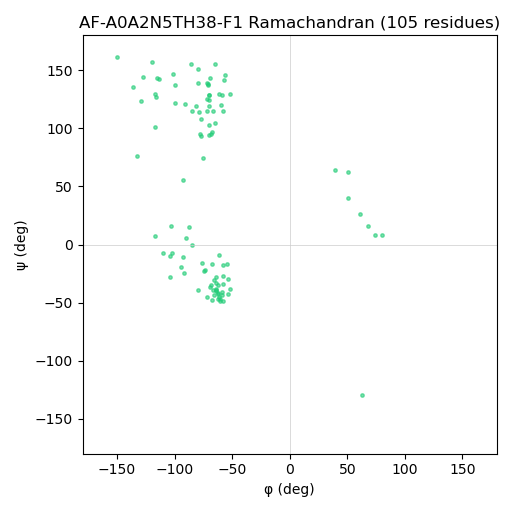 ? -9.474 8.833 13.222 1.00 83.38 103 GLU A C 1
ATOM 805 O O . GLU A 1 103 ? -8.700 8.988 14.156 1.00 83.38 103 GLU A O 1
ATOM 810 N N . GLN A 1 104 ? -10.649 9.466 13.168 1.00 85.06 104 GLN A N 1
ATOM 811 C CA . GLN A 1 104 ? -11.133 10.429 14.168 1.00 85.06 104 GLN A CA 1
ATOM 812 C C . GLN A 1 104 ? -11.234 9.878 15.607 1.00 85.06 104 GLN A C 1
ATOM 814 O O . GLN A 1 104 ? -11.346 10.659 16.551 1.00 85.06 104 GLN A O 1
ATOM 819 N N . ASP A 1 105 ? -11.243 8.553 15.774 1.00 83.38 105 ASP A N 1
ATOM 820 C CA . ASP A 1 105 ? -11.357 7.895 17.074 1.00 83.38 105 ASP A CA 1
ATOM 821 C C . ASP A 1 105 ? -9.974 7.587 17.684 1.00 83.38 105 ASP A C 1
ATOM 823 O O . ASP A 1 105 ? -9.891 7.249 18.868 1.00 83.38 105 ASP A O 1
ATOM 827 N N . LEU A 1 106 ? -8.887 7.730 16.910 1.00 79.44 106 LEU A N 1
ATOM 828 C CA . LEU A 1 106 ? -7.517 7.661 17.414 1.00 79.44 106 LEU A CA 1
ATOM 829 C C . LEU A 1 106 ? -7.165 8.994 18.090 1.00 79.44 106 LEU A C 1
ATOM 831 O O . LEU A 1 106 ? -7.125 10.042 17.448 1.00 79.44 106 LEU A O 1
ATOM 835 N N . LYS A 1 107 ? -6.952 8.946 19.406 1.00 67.31 107 LYS A N 1
ATOM 836 C CA . LYS A 1 107 ? -6.556 10.085 20.246 1.00 67.31 107 LYS A CA 1
ATOM 837 C C . LYS A 1 107 ? -5.094 9.998 20.642 1.00 67.31 107 LYS A C 1
ATOM 839 O O . LYS A 1 107 ? -4.652 8.871 20.960 1.00 67.31 107 LYS A O 1
#

pLDDT: mean 77.77, std 17.04, range [40.03, 96.44]

Sequence (107 aa):
MARASPQTTTPRTLPPLTLSDDQDPLGTVWPKVSRHDSKDIYIGKDALLIPQPDKFHYAVRWPILCGQLNSLVKSGYTSKAEILADIEAVWLYALSTHLGIKEQDLK

Organism: NCBI:txid200324

Secondary structure (DSSP, 8-state):
---PPP-------PPP----GGG-TT--------TTT--S---THHHHT-SSGGGGT-----SEETTEE---TTSS-SSHHHHHHHHHHHHHHHHHHHH---GGG--

Radius of gyration: 21.69 Å; Cα contacts (8 Å, |Δi|>4): 58; chains: 1; bounding box: 34×36×77 Å

Solvent-accessible surface area (backbone atoms only — not comparable to full-atom values): 7302 Å² total; per-residue (Å²): 139,85,83,82,77,83,80,80,79,72,81,79,82,69,78,80,83,82,69,55,68,90,74,42,84,75,64,85,74,64,66,73,80,44,94,89,68,58,69,97,74,64,61,73,69,62,44,73,39,49,79,63,37,72,83,73,78,42,80,91,68,62,47,62,48,97,92,37,76,41,79,48,88,87,44,82,56,94,47,70,65,58,38,52,51,52,45,49,52,49,48,54,49,46,34,35,74,76,68,69,44,51,73,90,72,67,126

Mean predicted aligned error: 12.86 Å

Foldseek 3Di:
DDDDDDDDPDPPPDDPPPDDCVRVVPPLDQDPLDPVPHDPDDEDPNLVSHPPQVVSVHDDADQDDPNDGPPDPPRPDPDNVVSVVNVVVRVQCCCCVPVVQHPVNPD